Protein AF-A0A2N3PK93-F1 (afdb_monomer_lite)

Radius of gyration: 19.4 Å; chains: 1; bounding box: 47×26×53 Å

Structure (mmCIF, N/CA/C/O backbone):
data_AF-A0A2N3PK93-F1
#
_entry.id   AF-A0A2N3PK93-F1
#
loop_
_atom_site.group_PDB
_atom_site.id
_atom_site.type_symbol
_atom_site.label_atom_id
_atom_site.label_alt_id
_atom_site.label_comp_id
_atom_site.label_asym_id
_atom_site.label_entity_id
_atom_site.label_seq_id
_atom_site.pdbx_PDB_ins_code
_atom_site.Cartn_x
_atom_site.Cartn_y
_atom_site.Cartn_z
_atom_site.occupancy
_atom_site.B_iso_or_equiv
_atom_site.auth_seq_id
_atom_site.auth_comp_id
_atom_site.auth_asym_id
_atom_site.auth_atom_id
_atom_site.pdbx_PDB_model_num
ATOM 1 N N . MET A 1 1 ? -28.846 13.743 27.964 1.00 40.16 1 MET A N 1
ATOM 2 C CA . MET A 1 1 ? -28.275 13.397 26.647 1.00 40.16 1 MET A CA 1
ATOM 3 C C . MET A 1 1 ? -27.249 12.304 26.893 1.00 40.16 1 MET A C 1
ATOM 5 O O . MET A 1 1 ? -26.208 12.595 27.461 1.00 40.16 1 MET A O 1
ATOM 9 N N . VAL A 1 2 ? -27.586 11.041 26.623 1.00 45.00 2 VAL A N 1
ATOM 10 C CA . VAL A 1 2 ? -26.637 9.930 26.798 1.00 45.00 2 VAL A CA 1
ATOM 11 C C . VAL A 1 2 ? -25.705 9.961 25.592 1.00 45.00 2 VAL A C 1
ATOM 13 O O . VAL A 1 2 ? -26.091 9.582 24.491 1.00 45.00 2 VAL A O 1
ATOM 16 N N . THR A 1 3 ? -24.506 10.507 25.771 1.00 51.53 3 THR A N 1
ATOM 17 C CA . THR A 1 3 ? -23.456 10.492 24.752 1.00 51.53 3 THR A CA 1
ATOM 18 C C . THR A 1 3 ? -22.880 9.082 24.680 1.00 51.53 3 THR A C 1
ATOM 20 O O . THR A 1 3 ? -21.974 8.734 25.434 1.00 51.53 3 THR A O 1
ATOM 23 N N . ALA A 1 4 ? -23.427 8.245 23.801 1.00 59.09 4 ALA A N 1
ATOM 24 C CA . ALA A 1 4 ? -22.791 6.986 23.445 1.00 59.09 4 ALA A CA 1
ATOM 25 C C . ALA A 1 4 ? -21.546 7.314 22.608 1.00 59.09 4 ALA A C 1
ATOM 27 O O . ALA A 1 4 ? -21.653 7.707 21.446 1.00 59.09 4 ALA A O 1
ATOM 28 N N . ILE A 1 5 ? -20.360 7.212 23.211 1.00 53.44 5 ILE A N 1
ATOM 29 C CA . ILE A 1 5 ? -19.094 7.369 22.493 1.00 53.44 5 ILE A CA 1
ATOM 30 C C . ILE A 1 5 ? -18.982 6.167 21.556 1.00 53.44 5 ILE A C 1
ATOM 32 O O . ILE A 1 5 ? -18.676 5.053 21.976 1.00 53.44 5 ILE A O 1
ATOM 36 N N . CYS A 1 6 ? -19.296 6.370 20.279 1.00 54.31 6 CYS A N 1
ATOM 37 C CA . CYS A 1 6 ? -19.143 5.337 19.269 1.00 54.31 6 CYS A CA 1
ATOM 38 C C . CYS A 1 6 ? -17.643 5.158 18.993 1.00 54.31 6 CYS A C 1
ATOM 40 O O . CYS A 1 6 ? -17.069 5.834 18.141 1.00 54.31 6 CYS A O 1
ATOM 42 N N . TYR A 1 7 ? -16.996 4.238 19.715 1.00 52.84 7 TYR A N 1
ATOM 43 C CA . TYR A 1 7 ? -15.570 3.905 19.556 1.00 52.84 7 TYR A CA 1
ATOM 44 C C . TYR A 1 7 ? -15.182 3.497 18.119 1.00 52.84 7 TYR A C 1
ATOM 46 O O . TYR A 1 7 ? -14.003 3.506 17.764 1.00 52.84 7 TYR A O 1
ATOM 54 N N . ARG A 1 8 ? -16.175 3.184 17.277 1.00 54.78 8 ARG A N 1
ATOM 55 C CA . ARG A 1 8 ? -16.034 2.884 15.847 1.00 54.78 8 ARG A CA 1
ATOM 56 C C . ARG A 1 8 ? -15.577 4.086 15.019 1.00 54.78 8 ARG A C 1
ATOM 58 O O . ARG A 1 8 ? -14.809 3.919 14.080 1.00 54.78 8 ARG A O 1
ATOM 65 N N . GLU A 1 9 ? -16.025 5.296 15.350 1.00 53.75 9 GLU A N 1
ATOM 66 C CA . GLU A 1 9 ? -15.582 6.498 14.624 1.00 53.75 9 GLU A CA 1
ATOM 67 C C . GLU A 1 9 ? -14.139 6.868 14.984 1.00 53.75 9 GLU A C 1
ATOM 69 O O . GLU A 1 9 ? -13.393 7.343 14.136 1.00 53.75 9 GLU A O 1
ATOM 74 N N . LEU A 1 10 ? -13.716 6.554 16.213 1.00 52.47 10 LEU A N 1
ATOM 75 C CA . LEU A 1 10 ? -12.352 6.774 16.706 1.00 52.47 10 LEU A CA 1
ATOM 76 C C . LEU A 1 10 ? -11.321 5.793 16.120 1.00 52.47 10 LEU A C 1
ATOM 78 O O . LEU A 1 10 ? -10.130 6.089 16.124 1.00 52.47 10 LEU A O 1
ATOM 82 N N . THR A 1 11 ? -11.758 4.631 15.625 1.00 55.81 11 THR A N 1
ATOM 83 C CA . THR A 1 11 ? -10.887 3.600 15.025 1.00 55.81 11 THR A CA 1
ATOM 84 C C . THR A 1 11 ? -10.838 3.651 13.501 1.00 55.81 11 THR A C 1
ATOM 86 O O . THR A 1 11 ? -10.003 2.970 12.901 1.00 55.81 11 THR A O 1
ATOM 89 N N . LYS A 1 12 ? -11.667 4.487 12.856 1.00 61.06 12 LYS A N 1
ATOM 90 C CA . LYS A 1 12 ? -11.540 4.750 11.421 1.00 61.06 12 LYS A CA 1
ATOM 91 C C . LYS A 1 12 ? -10.211 5.447 11.162 1.00 61.06 12 LYS A C 1
ATOM 93 O O . LYS A 1 12 ? -10.024 6.619 11.486 1.00 61.06 12 LYS A O 1
ATOM 98 N N . LYS A 1 13 ? -9.275 4.704 10.570 1.00 64.62 13 LYS A N 1
ATOM 99 C CA . LYS A 1 13 ? -8.001 5.262 10.117 1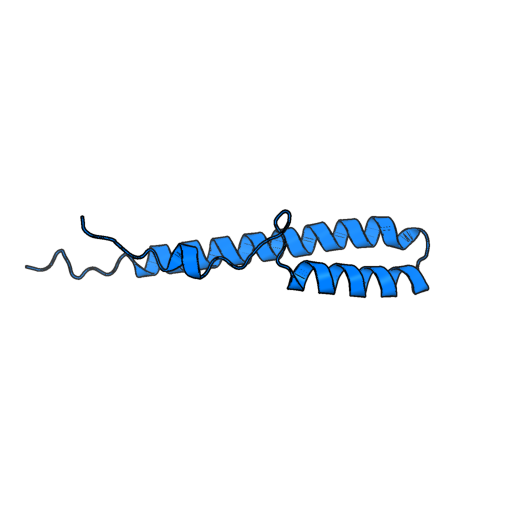.00 64.62 13 LYS A CA 1
ATOM 100 C C . LYS A 1 13 ? -8.298 6.412 9.144 1.00 64.62 13 LYS A C 1
ATOM 102 O O . LYS A 1 13 ? -9.203 6.279 8.322 1.00 64.62 13 LYS A O 1
ATOM 107 N N . PRO A 1 14 ? -7.566 7.534 9.206 1.00 67.19 14 PRO A N 1
ATOM 108 C CA . PRO A 1 14 ? -7.741 8.612 8.246 1.00 67.19 14 PRO A CA 1
ATOM 109 C C . PRO A 1 14 ? -7.412 8.090 6.841 1.00 67.19 14 PRO A C 1
ATOM 111 O O . PRO A 1 14 ? -6.275 7.708 6.552 1.00 67.19 14 PRO A O 1
ATOM 114 N N . LYS A 1 15 ? -8.432 8.046 5.980 1.00 66.31 15 LYS A N 1
ATOM 115 C CA . LYS A 1 15 ? -8.315 7.617 4.586 1.00 66.31 15 LYS A CA 1
ATOM 116 C C . LYS A 1 15 ? -8.324 8.831 3.673 1.00 66.31 15 LYS A C 1
ATOM 118 O O . LYS A 1 15 ? -9.183 9.702 3.787 1.00 66.31 15 LYS A O 1
ATOM 123 N N . PHE A 1 16 ? -7.396 8.867 2.727 1.00 70.44 16 PHE A N 1
ATOM 124 C CA . PHE A 1 16 ? -7.379 9.849 1.653 1.00 70.44 16 PHE A CA 1
ATOM 125 C C . PHE A 1 16 ? -7.808 9.153 0.361 1.00 70.44 16 PHE A C 1
ATOM 127 O O . PHE A 1 16 ? -7.164 8.201 -0.073 1.00 70.44 16 PHE A O 1
ATOM 134 N N . LYS A 1 17 ? -8.927 9.585 -0.240 1.00 71.88 17 LYS A N 1
ATOM 135 C CA . LYS A 1 17 ? -9.509 8.961 -1.450 1.00 71.88 17 LYS A CA 1
ATOM 136 C C . LYS A 1 17 ? -9.626 7.423 -1.358 1.00 71.88 17 LYS A C 1
ATOM 138 O O . LYS A 1 17 ? -9.238 6.708 -2.278 1.00 71.88 17 LYS A O 1
ATOM 143 N N . GLY A 1 18 ? -10.128 6.921 -0.228 1.00 70.94 18 GLY A N 1
ATOM 144 C CA . GLY A 1 18 ? -10.407 5.493 -0.025 1.00 70.94 18 GLY A CA 1
ATOM 145 C C . GLY A 1 18 ? -9.213 4.612 0.365 1.00 70.94 18 GLY A C 1
ATOM 146 O O . GLY A 1 18 ? -9.438 3.467 0.733 1.00 70.94 18 GLY A O 1
ATOM 147 N N . LEU A 1 19 ? -7.982 5.138 0.361 1.00 74.50 19 LEU A N 1
ATOM 148 C CA . LEU A 1 19 ? -6.779 4.436 0.835 1.00 74.50 19 LEU A CA 1
ATOM 149 C C . LEU A 1 19 ? -6.211 5.091 2.100 1.00 74.50 19 LEU A C 1
ATOM 151 O O . LEU A 1 19 ? -6.218 6.320 2.231 1.00 74.50 19 LEU A O 1
ATOM 155 N N . SER A 1 20 ? -5.648 4.292 3.005 1.00 82.56 20 SER A N 1
ATOM 156 C CA . SER A 1 20 ? -4.902 4.804 4.152 1.00 82.56 20 SER A CA 1
ATOM 157 C C . SER A 1 20 ? -3.626 5.508 3.703 1.00 82.56 20 SER A C 1
ATOM 159 O O . SER A 1 20 ? -3.043 5.207 2.658 1.00 82.56 20 SER A O 1
ATOM 161 N N . PHE A 1 21 ? -3.142 6.430 4.532 1.00 79.38 21 PHE A N 1
ATOM 162 C CA . PHE A 1 21 ? -1.865 7.105 4.302 1.00 79.38 21 PHE A CA 1
ATOM 163 C C . PHE A 1 21 ? -0.693 6.122 4.099 1.00 79.38 21 PHE A C 1
ATOM 165 O O . PHE A 1 21 ? 0.158 6.344 3.240 1.00 79.38 21 PHE A O 1
ATOM 172 N N . PHE A 1 22 ? -0.683 4.995 4.819 1.00 80.19 22 PHE A N 1
ATOM 173 C CA . PHE A 1 22 ? 0.323 3.945 4.635 1.00 80.19 22 PHE A CA 1
ATOM 174 C C . PHE A 1 22 ? 0.198 3.256 3.271 1.00 80.19 22 PHE A C 1
ATOM 176 O O . PHE A 1 22 ? 1.209 3.061 2.598 1.00 80.19 22 PHE A O 1
ATOM 183 N N . SER A 1 23 ? -1.027 2.952 2.832 1.00 82.56 23 SER A N 1
ATOM 184 C CA . SER A 1 23 ? -1.307 2.379 1.508 1.00 82.56 23 SER A CA 1
ATOM 185 C C . SER A 1 23 ? -0.804 3.296 0.383 1.00 82.56 23 SER A C 1
ATOM 187 O O . SER A 1 23 ? -0.214 2.821 -0.585 1.00 82.56 23 SER A O 1
ATOM 189 N N . TRP A 1 24 ? -0.952 4.617 0.533 1.00 84.56 24 TRP A N 1
ATOM 190 C CA . TRP A 1 24 ? -0.410 5.609 -0.406 1.00 84.56 24 TRP A CA 1
ATOM 191 C C . TRP A 1 24 ? 1.120 5.627 -0.456 1.00 84.56 24 TRP A C 1
ATOM 193 O O . TRP A 1 24 ? 1.691 5.692 -1.545 1.00 84.56 24 TRP A O 1
ATOM 203 N N . ILE A 1 25 ? 1.790 5.543 0.699 1.00 86.69 25 ILE A N 1
ATOM 204 C CA . ILE A 1 25 ? 3.259 5.471 0.763 1.00 86.69 25 ILE A CA 1
ATOM 205 C C . ILE A 1 25 ? 3.761 4.205 0.064 1.00 86.69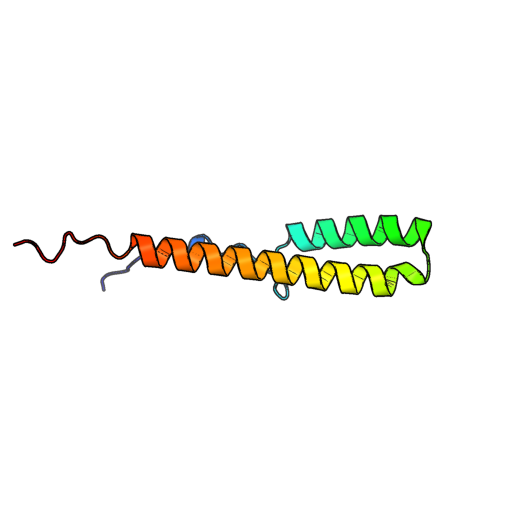 25 ILE A C 1
ATOM 207 O O . ILE A 1 25 ? 4.686 4.274 -0.744 1.00 86.69 25 ILE A O 1
ATOM 211 N N . ILE A 1 26 ? 3.131 3.060 0.339 1.00 86.94 26 ILE A N 1
ATOM 212 C CA . ILE A 1 26 ? 3.487 1.773 -0.271 1.00 86.94 26 ILE A CA 1
ATOM 213 C C . ILE A 1 26 ? 3.281 1.827 -1.787 1.00 86.94 26 ILE A C 1
ATOM 215 O O . ILE A 1 26 ? 4.165 1.428 -2.543 1.00 86.94 26 ILE A O 1
ATOM 219 N N . LEU A 1 27 ? 2.150 2.372 -2.241 1.00 88.00 27 LEU A N 1
ATOM 220 C CA . LEU A 1 27 ? 1.854 2.517 -3.661 1.00 88.00 27 LEU A CA 1
ATOM 221 C C . LEU A 1 27 ? 2.870 3.417 -4.371 1.00 88.00 27 LEU A C 1
ATOM 223 O O . LEU A 1 27 ? 3.330 3.066 -5.457 1.00 88.00 27 LEU A O 1
ATOM 227 N N . GLY A 1 28 ? 3.252 4.540 -3.758 1.00 86.38 28 GLY A N 1
ATOM 228 C CA . GLY A 1 28 ? 4.278 5.439 -4.287 1.00 86.38 28 GLY A CA 1
ATOM 229 C C . GLY A 1 28 ? 5.654 4.777 -4.359 1.00 86.38 28 GLY A C 1
ATOM 230 O O . GLY A 1 28 ? 6.308 4.842 -5.398 1.00 86.38 28 GLY A O 1
ATOM 231 N N . ALA A 1 29 ? 6.064 4.080 -3.295 1.00 88.25 29 ALA A N 1
ATOM 232 C CA . ALA A 1 29 ? 7.339 3.371 -3.249 1.00 88.25 29 ALA A CA 1
ATOM 233 C C . ALA A 1 29 ? 7.411 2.269 -4.315 1.00 88.25 29 ALA A C 1
ATOM 235 O O . ALA A 1 29 ? 8.343 2.247 -5.117 1.00 88.25 29 ALA A O 1
ATOM 236 N N . ILE A 1 30 ? 6.405 1.391 -4.383 1.00 87.38 30 ILE A N 1
ATOM 237 C CA . ILE A 1 30 ? 6.374 0.297 -5.361 1.00 87.38 30 ILE A CA 1
ATOM 238 C C . ILE A 1 30 ? 6.292 0.851 -6.784 1.00 87.38 30 ILE A C 1
ATOM 240 O O . ILE A 1 30 ? 7.043 0.404 -7.646 1.00 87.38 30 ILE A O 1
ATOM 244 N N . SER A 1 31 ? 5.450 1.858 -7.035 1.00 85.38 31 SER A N 1
ATOM 245 C CA . SER A 1 31 ? 5.354 2.477 -8.365 1.00 85.38 31 SER A CA 1
ATOM 246 C C . SER A 1 31 ? 6.679 3.104 -8.799 1.00 85.38 31 SER A C 1
ATOM 248 O O . SER A 1 31 ? 7.039 3.000 -9.969 1.00 85.38 31 SER A O 1
ATOM 250 N N . PHE A 1 32 ? 7.441 3.695 -7.873 1.00 86.19 32 PHE A N 1
ATOM 251 C CA . PHE A 1 32 ? 8.769 4.240 -8.158 1.00 86.19 32 PHE A CA 1
ATOM 252 C C . PHE A 1 32 ? 9.784 3.147 -8.523 1.00 86.19 32 PHE A C 1
ATOM 254 O O . PHE A 1 32 ? 10.497 3.279 -9.515 1.00 86.19 32 PHE A O 1
ATOM 261 N N . PHE A 1 33 ? 9.816 2.029 -7.790 1.00 86.25 33 PHE A N 1
ATOM 262 C CA . PHE A 1 33 ? 10.681 0.895 -8.143 1.00 86.25 33 PHE A CA 1
ATOM 263 C C . PHE A 1 33 ? 10.290 0.258 -9.481 1.00 86.25 33 PHE A C 1
ATOM 265 O O . PHE A 1 33 ? 11.157 -0.051 -10.299 1.00 86.25 33 PHE A O 1
ATOM 272 N N . VAL A 1 34 ? 8.990 0.103 -9.741 1.00 85.38 34 VAL A N 1
ATOM 273 C CA . VAL A 1 34 ? 8.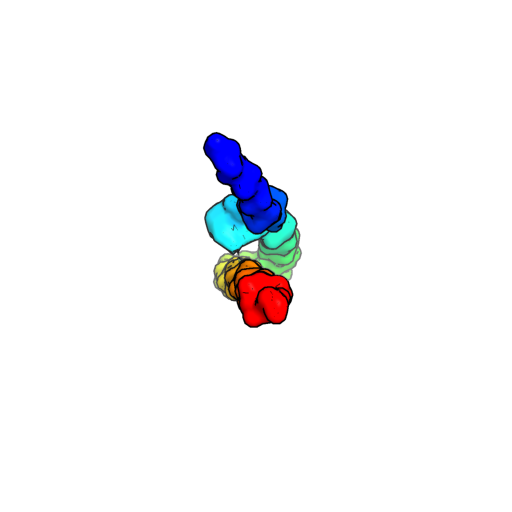484 -0.429 -11.014 1.00 85.38 34 VAL A CA 1
ATOM 274 C C . VAL A 1 34 ? 8.820 0.515 -12.170 1.00 85.38 34 VAL A C 1
ATOM 276 O O . VAL A 1 34 ? 9.177 0.045 -13.247 1.00 85.38 34 VAL A O 1
ATOM 279 N N . TRP A 1 35 ? 8.785 1.833 -11.955 1.00 82.62 35 TRP A N 1
ATOM 280 C CA . TRP A 1 35 ? 9.185 2.823 -12.958 1.00 82.62 35 TRP A CA 1
ATOM 281 C C . TRP A 1 35 ? 10.626 2.634 -13.434 1.00 82.62 35 TRP A C 1
ATOM 283 O O . TRP A 1 35 ? 10.887 2.725 -14.632 1.00 82.62 35 TRP A O 1
ATOM 293 N N . ILE A 1 36 ? 11.548 2.311 -12.524 1.00 81.88 36 ILE A N 1
ATOM 294 C CA . ILE A 1 36 ? 12.962 2.083 -12.862 1.00 81.88 36 ILE A CA 1
ATOM 295 C C . ILE A 1 36 ? 13.131 0.865 -13.786 1.00 81.88 36 ILE A C 1
ATOM 297 O O . ILE A 1 36 ? 13.986 0.882 -14.667 1.00 81.88 36 ILE A O 1
ATOM 301 N N . ILE A 1 37 ? 12.313 -0.177 -13.614 1.00 81.06 37 ILE A N 1
ATOM 302 C CA . ILE A 1 37 ? 12.440 -1.441 -14.359 1.00 81.06 37 ILE A CA 1
ATOM 303 C C . ILE A 1 37 ? 11.650 -1.404 -15.675 1.00 81.06 37 ILE A C 1
ATOM 305 O O . ILE A 1 37 ? 12.108 -1.914 -16.694 1.00 81.06 37 ILE A O 1
ATOM 309 N N . PHE A 1 38 ? 10.455 -0.815 -15.654 1.00 77.31 38 PHE A N 1
ATOM 310 C CA . PHE A 1 38 ? 9.449 -0.982 -16.704 1.00 77.31 38 PHE A CA 1
ATOM 311 C C . PHE A 1 38 ? 9.085 0.312 -17.447 1.00 77.31 38 PHE A C 1
ATOM 313 O O . PHE A 1 38 ? 8.353 0.229 -18.433 1.00 77.31 38 PHE A O 1
ATOM 320 N N . ILE A 1 39 ? 9.597 1.480 -17.026 1.00 78.06 39 ILE A N 1
ATOM 321 C CA . ILE A 1 39 ? 9.388 2.820 -17.617 1.00 78.06 39 ILE A CA 1
ATOM 322 C C . ILE A 1 39 ? 7.913 3.064 -17.999 1.00 78.06 39 ILE A C 1
ATOM 324 O O . ILE A 1 39 ? 7.124 3.500 -17.166 1.00 78.06 39 ILE A O 1
ATOM 328 N N . LEU A 1 40 ? 7.510 2.746 -19.237 1.00 73.56 40 LEU A N 1
ATOM 329 C CA . LEU A 1 40 ? 6.149 2.941 -19.757 1.00 73.56 40 LEU A CA 1
ATOM 330 C C . LEU A 1 40 ? 5.127 1.940 -19.192 1.00 73.56 40 LEU A C 1
ATOM 332 O O . LEU A 1 40 ? 3.951 2.270 -19.055 1.00 73.56 40 LEU A O 1
ATOM 336 N N . TRP A 1 41 ? 5.565 0.737 -18.818 1.00 77.06 41 TRP A N 1
ATOM 337 C CA . TRP A 1 41 ? 4.711 -0.285 -18.203 1.00 77.06 41 TRP A CA 1
ATOM 338 C C . TRP A 1 41 ? 4.423 -0.016 -16.721 1.00 77.06 41 TRP A C 1
ATOM 340 O O . TRP A 1 41 ? 3.585 -0.687 -16.122 1.00 77.06 41 TRP A O 1
ATOM 350 N N . ALA A 1 42 ? 5.046 1.002 -16.126 1.00 76.81 42 ALA A N 1
ATOM 351 C CA . ALA A 1 42 ? 4.806 1.356 -14.732 1.00 76.81 42 ALA A CA 1
ATOM 352 C C . ALA A 1 42 ? 3.406 1.930 -14.486 1.00 76.81 42 ALA A C 1
ATOM 354 O O . ALA A 1 42 ? 2.837 1.710 -13.421 1.00 76.81 42 ALA A O 1
ATOM 355 N N . ILE A 1 43 ? 2.819 2.607 -15.477 1.00 82.56 43 ILE A N 1
ATOM 356 C CA . ILE A 1 43 ? 1.479 3.201 -15.375 1.00 82.56 43 ILE A CA 1
ATOM 357 C C . ILE A 1 43 ? 0.390 2.126 -15.191 1.00 82.56 43 ILE A C 1
ATOM 359 O O . ILE A 1 43 ? -0.338 2.195 -14.198 1.00 82.56 43 ILE A O 1
ATOM 363 N N . PRO A 1 44 ? 0.257 1.112 -16.074 1.00 87.62 44 PRO A N 1
ATOM 364 C CA . PRO A 1 44 ? -0.751 0.068 -15.886 1.00 87.62 44 PRO A CA 1
ATOM 365 C C . PRO A 1 44 ? -0.510 -0.756 -14.615 1.00 87.62 44 PRO A C 1
ATOM 367 O O . PRO A 1 44 ? -1.471 -1.122 -13.939 1.00 87.62 44 PRO A O 1
ATOM 370 N N . VAL A 1 45 ? 0.752 -0.994 -14.239 1.00 86.06 45 VAL A N 1
ATOM 371 C CA . VAL A 1 45 ? 1.083 -1.696 -12.990 1.00 86.06 45 VAL A CA 1
ATOM 372 C C . VAL A 1 45 ? 0.648 -0.885 -11.768 1.00 86.06 45 VAL A C 1
ATOM 374 O O . VAL A 1 45 ? 0.033 -1.448 -10.868 1.00 86.06 45 VAL A O 1
ATOM 377 N N . ALA A 1 46 ? 0.883 0.429 -11.745 1.00 85.94 46 ALA A N 1
ATOM 378 C CA . ALA A 1 46 ? 0.449 1.297 -10.650 1.00 85.94 46 ALA A CA 1
ATOM 379 C C . ALA A 1 46 ? -1.083 1.326 -10.497 1.00 85.94 46 ALA A C 1
ATOM 381 O O . ALA A 1 46 ? -1.590 1.286 -9.377 1.00 85.94 46 ALA A O 1
ATOM 382 N N . ILE A 1 47 ? -1.827 1.335 -11.611 1.00 88.44 47 ILE A N 1
ATOM 383 C CA . ILE A 1 47 ? -3.299 1.276 -11.601 1.00 88.44 47 ILE A CA 1
ATOM 384 C C . ILE A 1 47 ? -3.790 -0.070 -11.055 1.00 88.44 47 ILE A C 1
ATOM 386 O O . ILE A 1 47 ? -4.684 -0.101 -10.208 1.00 88.44 47 ILE A O 1
ATOM 390 N N . ALA A 1 48 ? -3.194 -1.180 -11.496 1.00 89.50 48 ALA A N 1
ATOM 391 C CA . ALA A 1 48 ? -3.533 -2.502 -10.976 1.00 89.50 48 ALA A CA 1
ATOM 392 C C . ALA A 1 48 ? -3.254 -2.597 -9.465 1.00 89.50 48 ALA A C 1
ATOM 394 O O . ALA A 1 48 ? -4.083 -3.095 -8.704 1.00 89.50 48 ALA A O 1
ATOM 395 N N . LEU A 1 49 ? -2.119 -2.053 -9.018 1.00 88.25 49 LEU A N 1
ATOM 396 C CA . LEU A 1 49 ? -1.714 -2.054 -7.614 1.00 88.25 49 LEU A CA 1
ATOM 397 C C . LEU A 1 49 ? -2.637 -1.191 -6.743 1.00 88.25 49 LEU A C 1
ATOM 399 O O . LEU A 1 49 ? -2.986 -1.596 -5.634 1.00 88.25 49 LEU A O 1
ATOM 403 N N . TYR A 1 50 ? -3.085 -0.043 -7.263 1.00 88.38 50 TYR A N 1
ATOM 404 C CA . TYR A 1 50 ? -4.114 0.783 -6.628 1.00 88.38 50 TYR A CA 1
ATOM 405 C C . TYR A 1 50 ? -5.406 -0.005 -6.408 1.00 88.38 50 TYR A C 1
ATOM 407 O O . TYR A 1 50 ? -5.939 -0.006 -5.301 1.00 88.38 50 TYR A O 1
ATOM 415 N N . GLY A 1 51 ? -5.880 -0.715 -7.437 1.00 88.12 51 GLY A N 1
ATOM 416 C CA . GLY A 1 51 ? -7.095 -1.525 -7.351 1.00 88.12 51 GLY A CA 1
ATOM 417 C C . GLY A 1 51 ? -7.002 -2.628 -6.295 1.00 88.12 51 GLY A C 1
ATOM 418 O O . GLY A 1 51 ? -7.931 -2.807 -5.512 1.00 88.12 51 GLY A O 1
ATOM 419 N N . ILE A 1 52 ? -5.864 -3.326 -6.225 1.00 87.56 52 ILE A N 1
ATOM 420 C CA . ILE A 1 52 ? -5.633 -4.383 -5.229 1.00 87.56 52 ILE A CA 1
ATOM 421 C C . ILE A 1 52 ? -5.613 -3.807 -3.811 1.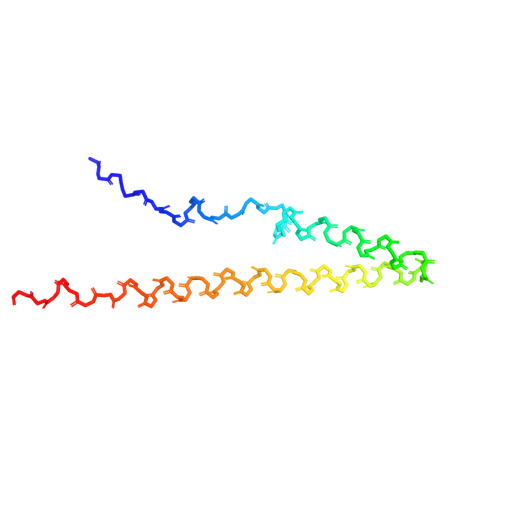00 87.56 52 ILE A C 1
ATOM 423 O O . ILE A 1 52 ? -6.283 -4.337 -2.928 1.00 87.56 52 ILE A O 1
ATOM 427 N N . LEU A 1 53 ? -4.879 -2.712 -3.586 1.00 86.31 53 LEU A N 1
ATOM 428 C CA . LEU A 1 53 ? -4.825 -2.070 -2.271 1.00 86.31 53 LEU A CA 1
ATOM 429 C C . LEU A 1 53 ? -6.198 -1.552 -1.840 1.00 86.31 53 LEU A C 1
ATOM 431 O O . LEU A 1 53 ? -6.565 -1.710 -0.680 1.00 86.31 53 LEU A O 1
ATOM 435 N N . PHE A 1 54 ? -6.974 -0.999 -2.773 1.00 83.88 54 PHE A N 1
ATOM 436 C CA . PHE A 1 54 ? -8.340 -0.557 -2.513 1.00 83.88 54 PHE A CA 1
ATOM 437 C C . PHE A 1 54 ? -9.254 -1.721 -2.105 1.00 83.88 54 PHE A C 1
ATOM 439 O O . PHE A 1 54 ? -9.977 -1.613 -1.121 1.00 83.88 54 PHE A O 1
ATOM 446 N N . LEU A 1 55 ? -9.187 -2.852 -2.816 1.00 84.69 55 LEU A N 1
ATOM 447 C CA . LEU A 1 55 ? -9.936 -4.067 -2.479 1.00 84.69 55 LEU A CA 1
ATOM 448 C C . LEU A 1 55 ? -9.552 -4.620 -1.104 1.00 84.69 55 LEU A C 1
ATOM 450 O O . LEU A 1 55 ? -10.432 -4.914 -0.302 1.00 84.69 55 LEU A O 1
ATOM 454 N N . CYS A 1 56 ? -8.256 -4.732 -0.805 1.00 82.06 56 CYS A N 1
ATOM 455 C CA . CYS A 1 56 ? -7.794 -5.187 0.508 1.00 82.06 56 CYS A CA 1
ATOM 456 C C . CYS A 1 56 ? -8.290 -4.275 1.631 1.00 82.06 56 CYS A C 1
ATOM 458 O O . CYS A 1 56 ? -8.719 -4.751 2.676 1.00 82.06 56 CYS A O 1
ATOM 460 N N . GLU A 1 57 ? -8.249 -2.965 1.411 1.00 81.88 57 GLU A N 1
ATOM 461 C CA . GLU A 1 57 ? -8.663 -1.979 2.402 1.00 81.88 57 GLU A CA 1
ATOM 462 C C . GLU A 1 57 ? -10.189 -1.915 2.582 1.00 81.88 57 GLU A C 1
ATOM 464 O O . GLU A 1 57 ? -10.667 -1.597 3.672 1.00 81.88 57 GLU A O 1
ATOM 469 N N . TYR A 1 58 ? -10.946 -2.263 1.540 1.00 78.25 58 TYR A N 1
ATOM 470 C CA . TYR A 1 58 ? -12.389 -2.484 1.607 1.00 78.25 58 TYR A CA 1
ATOM 471 C C . TYR A 1 58 ? -12.725 -3.754 2.407 1.00 78.25 58 TYR A C 1
ATOM 473 O O . TYR A 1 58 ? -13.548 -3.710 3.319 1.00 78.25 58 TYR A O 1
ATOM 481 N N . PHE A 1 59 ? -12.037 -4.870 2.138 1.00 77.06 59 PHE A N 1
ATOM 482 C CA . PHE A 1 59 ? -12.246 -6.114 2.883 1.00 77.06 59 PHE A CA 1
ATOM 483 C C . PHE A 1 59 ? -11.886 -5.992 4.362 1.00 77.06 59 PHE A C 1
ATOM 485 O O . PHE A 1 59 ? -12.585 -6.561 5.194 1.00 77.06 59 PHE A O 1
ATOM 492 N N . ASP A 1 60 ? -10.824 -5.262 4.701 1.00 74.81 60 ASP A N 1
ATOM 493 C CA . ASP A 1 60 ? -10.435 -5.051 6.097 1.00 74.81 60 ASP A CA 1
ATOM 494 C C . ASP A 1 60 ? -11.564 -4.337 6.868 1.00 74.81 60 ASP A C 1
ATOM 496 O O . ASP A 1 60 ? -11.997 -4.805 7.921 1.00 74.81 60 ASP A O 1
ATOM 500 N N . GLU A 1 61 ? -12.144 -3.270 6.300 1.00 71.00 61 GLU A N 1
ATOM 501 C CA . GLU A 1 61 ? -13.298 -2.579 6.898 1.00 71.00 61 GLU A CA 1
ATOM 502 C C . GLU A 1 61 ? -14.540 -3.469 7.031 1.00 71.00 61 GLU A C 1
ATOM 504 O O . GLU A 1 61 ? -15.163 -3.478 8.098 1.00 71.00 61 GLU A O 1
ATOM 509 N N . ASP A 1 62 ? -14.870 -4.242 5.996 1.00 65.81 62 ASP A N 1
ATOM 510 C CA . ASP A 1 62 ? -16.021 -5.149 6.013 1.00 65.81 62 ASP A CA 1
ATOM 511 C C . ASP A 1 62 ? -15.849 -6.268 7.055 1.00 65.81 62 ASP A C 1
ATOM 513 O O . ASP A 1 62 ? -16.785 -6.591 7.790 1.00 65.81 62 ASP A O 1
ATOM 517 N N . ILE A 1 63 ? -14.646 -6.838 7.181 1.00 68.25 63 ILE A N 1
ATOM 518 C CA . ILE A 1 63 ? -14.339 -7.871 8.182 1.00 68.25 63 ILE A CA 1
ATOM 519 C C . ILE A 1 63 ? -14.504 -7.308 9.596 1.00 68.25 63 ILE A C 1
ATOM 521 O O . ILE A 1 63 ? -15.137 -7.951 10.440 1.00 68.25 63 ILE A O 1
ATOM 525 N N . TYR A 1 64 ? -13.993 -6.103 9.867 1.00 63.88 64 TYR A N 1
ATOM 526 C CA . TYR A 1 64 ? -14.189 -5.462 11.168 1.00 63.88 64 TYR A CA 1
ATOM 527 C C . TYR A 1 64 ? -15.666 -5.181 11.458 1.00 63.88 64 TYR A C 1
ATOM 529 O O . TYR A 1 64 ? -16.103 -5.367 12.596 1.00 63.88 64 TYR A O 1
ATOM 537 N N . GLU A 1 65 ? -16.459 -4.787 10.458 1.00 63.84 65 GLU A N 1
ATOM 538 C CA . GLU A 1 65 ? -17.898 -4.581 10.630 1.00 63.84 65 GLU A CA 1
ATOM 539 C C . GLU A 1 65 ? -18.639 -5.892 10.938 1.00 63.84 65 GLU A C 1
ATOM 541 O O . GLU A 1 65 ? -19.485 -5.925 11.836 1.00 63.84 65 GLU A O 1
ATOM 546 N N . ILE A 1 66 ? -18.293 -6.984 10.253 1.00 65.69 66 ILE A N 1
ATOM 547 C CA . ILE A 1 66 ? -18.876 -8.311 10.486 1.00 65.69 66 ILE A CA 1
ATOM 548 C C . ILE A 1 66 ? -18.529 -8.819 11.889 1.00 65.69 66 ILE A C 1
ATOM 550 O O . ILE A 1 66 ? -19.416 -9.262 12.620 1.00 65.69 66 ILE A O 1
ATOM 554 N N . ILE A 1 67 ? -17.263 -8.718 12.304 1.00 61.78 67 ILE A N 1
ATOM 555 C CA . ILE A 1 67 ? -16.824 -9.141 13.641 1.00 61.78 67 ILE A CA 1
ATOM 556 C C . ILE A 1 67 ? -17.498 -8.288 14.724 1.00 61.78 67 ILE A C 1
ATOM 558 O O . ILE A 1 67 ? -17.989 -8.832 15.714 1.00 61.78 67 ILE A O 1
ATOM 562 N N . ALA A 1 68 ? -17.584 -6.968 14.530 1.00 61.97 68 ALA A N 1
ATOM 563 C CA . ALA A 1 68 ? -18.241 -6.069 15.476 1.00 61.97 68 ALA A CA 1
ATOM 564 C C . ALA A 1 68 ? -19.744 -6.363 15.613 1.00 61.97 68 ALA A C 1
ATOM 566 O O . ALA A 1 68 ? -20.248 -6.425 16.735 1.00 61.97 68 ALA A O 1
ATOM 567 N N 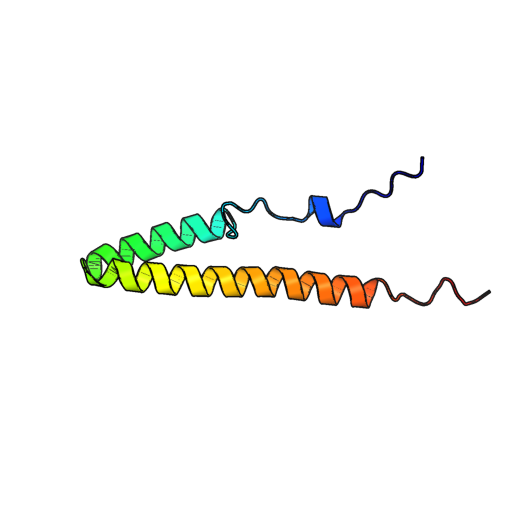. LYS A 1 69 ? -20.456 -6.601 14.501 1.00 61.25 69 LYS A N 1
ATOM 568 C CA . LYS A 1 69 ? -21.876 -6.998 14.521 1.00 61.25 69 LYS A CA 1
ATOM 569 C C . LYS A 1 69 ? -22.084 -8.355 15.185 1.00 61.25 69 LYS A C 1
ATOM 571 O O . LYS A 1 69 ? -23.023 -8.511 15.956 1.00 61.25 69 LYS A O 1
ATOM 576 N N . ASN A 1 70 ? -21.201 -9.320 14.941 1.00 61.16 70 ASN A N 1
ATOM 577 C CA . ASN A 1 70 ? -21.303 -10.641 15.559 1.00 61.16 70 ASN A CA 1
ATOM 578 C C . ASN A 1 70 ? -21.051 -10.583 17.080 1.00 61.16 70 ASN A C 1
ATOM 580 O O . ASN A 1 70 ? -21.682 -11.298 17.850 1.00 61.16 70 ASN A O 1
ATOM 584 N N . HIS A 1 71 ? -20.173 -9.683 17.534 1.00 58.12 71 HIS A N 1
ATOM 585 C CA . HIS A 1 71 ? -19.847 -9.518 18.952 1.00 58.12 71 HIS A CA 1
ATOM 586 C C . HIS A 1 71 ? -20.825 -8.595 19.715 1.00 58.12 71 HIS A C 1
ATOM 588 O O . HIS A 1 71 ? -20.869 -8.649 20.947 1.00 58.12 71 HIS A O 1
ATOM 594 N N . SER A 1 72 ? -21.626 -7.770 19.021 1.00 55.41 72 SER A N 1
ATOM 595 C CA . SER A 1 72 ? -22.706 -6.981 19.641 1.00 55.41 72 SER A CA 1
ATOM 596 C C . SER A 1 72 ? -23.971 -7.801 19.912 1.00 55.41 72 SER A C 1
ATOM 598 O O . SER A 1 72 ? -24.834 -7.352 20.660 1.00 55.41 72 SER A O 1
ATOM 600 N N . ILE A 1 73 ? -24.080 -9.017 19.367 1.00 55.72 73 ILE A N 1
ATOM 601 C CA . ILE A 1 73 ? -25.122 -9.991 19.724 1.00 55.72 73 ILE A CA 1
ATOM 602 C C . ILE A 1 73 ? -24.645 -10.773 20.961 1.00 55.72 73 ILE A C 1
ATOM 604 O O . ILE A 1 73 ? -24.548 -11.996 20.973 1.00 55.72 73 ILE A O 1
ATOM 608 N N . LYS A 1 74 ? -24.302 -10.068 22.045 1.00 51.03 74 LYS A N 1
ATOM 609 C CA . LYS A 1 74 ? -24.108 -10.694 23.359 1.00 51.03 74 LYS A CA 1
ATOM 610 C C . LYS A 1 74 ? -25.413 -10.595 24.143 1.00 51.03 74 LYS A C 1
ATOM 612 O O . LYS A 1 74 ? -25.624 -9.676 24.916 1.00 51.03 74 LYS A O 1
ATOM 617 N N . SER A 1 75 ? -26.290 -11.551 23.841 1.00 53.03 75 SER A N 1
ATOM 618 C CA . SER A 1 75 ? -27.231 -12.346 24.658 1.00 53.03 75 SER A CA 1
ATOM 619 C C . SER A 1 75 ? -27.511 -12.057 26.160 1.00 53.03 75 SER A C 1
ATOM 621 O O . SER A 1 75 ? -28.201 -12.872 26.768 1.00 53.03 75 SER A O 1
ATOM 623 N N . SER A 1 76 ? -27.037 -10.996 26.818 1.00 51.09 76 SER A N 1
ATOM 624 C CA . SER A 1 76 ? -27.220 -10.825 28.275 1.00 51.09 76 SER A CA 1
ATOM 625 C C . SER A 1 76 ? -28.301 -9.825 28.692 1.00 51.09 76 SER A C 1
ATOM 627 O O . SER A 1 76 ? -28.459 -9.600 29.883 1.00 51.09 76 SER A O 1
ATOM 629 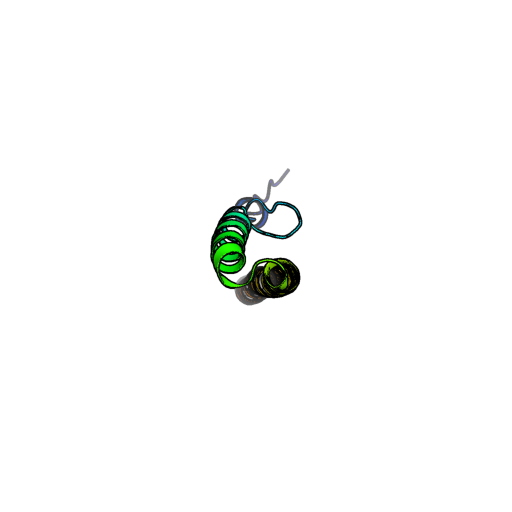N N . GLU A 1 77 ? -29.061 -9.245 27.760 1.00 51.03 77 GLU A N 1
ATOM 630 C CA . GLU A 1 77 ? -30.153 -8.301 28.083 1.00 51.03 77 GLU A CA 1
ATOM 631 C C . GLU A 1 77 ? -31.561 -8.929 27.969 1.00 51.03 77 GLU A C 1
ATOM 633 O O . GLU A 1 77 ? -32.565 -8.244 28.116 1.00 51.03 77 GLU A O 1
ATOM 638 N N . TYR A 1 78 ? -31.643 -10.251 27.748 1.00 51.16 78 TYR A N 1
ATOM 639 C CA . TYR A 1 78 ? -32.907 -11.011 27.672 1.00 51.16 78 TYR A CA 1
ATOM 640 C C . TYR A 1 78 ? -33.032 -12.155 28.692 1.00 51.16 78 TYR A C 1
ATOM 642 O O . TYR A 1 78 ? -33.976 -12.937 28.609 1.00 51.16 78 TYR A O 1
ATOM 650 N N . TYR A 1 79 ? -32.126 -12.259 29.665 1.00 43.25 79 TYR A N 1
ATOM 651 C CA . TYR A 1 79 ? -32.327 -13.121 30.832 1.00 43.25 79 TYR A CA 1
ATOM 652 C C . TYR A 1 79 ? -32.529 -12.229 32.057 1.00 43.25 79 TYR A C 1
ATOM 654 O O . TYR A 1 79 ? -31.567 -11.825 32.708 1.00 43.25 79 TYR A O 1
ATOM 662 N N . ASN A 1 80 ? -33.802 -11.876 32.278 1.00 40.34 80 ASN A N 1
ATOM 663 C CA . ASN A 1 80 ? -34.327 -11.583 33.615 1.00 40.34 80 ASN A CA 1
ATOM 664 C C . ASN A 1 80 ? -34.165 -12.811 34.516 1.00 40.34 80 ASN A C 1
ATOM 666 O O . ASN A 1 80 ? -34.311 -13.938 33.985 1.00 40.34 80 ASN A O 1
#

pLDDT: mean 71.26, std 14.31, range [40.16, 89.5]

Sequence (80 aa):
MVTAICYRELTKKPKFKGLSFFSWIILGAISFFVWIIFILWAIPVAIALYGILFLCEYFDEDIYEIIAKNHSIKSSEYYN

Foldseek 3Di:
DPPPPPCVVVPPADDDPQAHPVLVVVLVVVLVVCCVVPVVVSVVVSVVSVVVRSVVSVVVVVVVVVVVVVVVPPPPPPDD

Organism: NCBI:txid157268

Secondary structure (DSSP, 8-state):
------HHHHHS--EETTEEHHHHHHHHHHHHHHHHHHGGGHHHHHHHHHHHHHHHHHHHHHHHHHHHHHHH----SS--